Protein AF-A0A968IRF0-F1 (afdb_monomer_lite)

Foldseek 3Di:
DDPVVQVVCVVVVHDGPVVVVLVQLLVCVLPDPLCVSQVVVVHHSVVSCVVHVVVDDPVSVVVSVVVQVPDPPHDDDDDD

Sequence (80 aa):
MGNRVTSAFARYGLCQPGALRHCWAIRAMGFMPDSMAARMMAHTTAVHNQTYKRWLNENQEEEFYRLLMQRTDRPLPPNE

Radius of gyration: 16.25 Å; chains: 1; bounding box: 39×24×50 Å

pLDDT: mean 89.93, std 6.25, range [64.25, 97.56]

Secondary structure (DSSP, 8-state):
--HHHHHHHHHTTPPPHHHHHHHHHHHHHHHS-HHHHHHHTT--H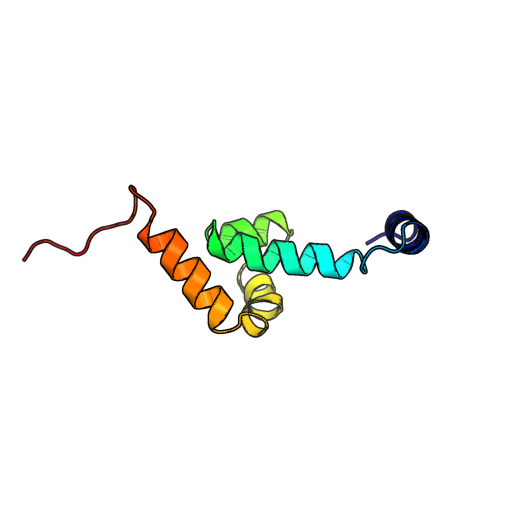HHHHHHHGGG--HHHHHHHHHHHHH-TTPPPPPP-

Structure (mmCIF, N/CA/C/O backbone):
data_AF-A0A968IRF0-F1
#
_entry.id   AF-A0A968IRF0-F1
#
loop_
_atom_site.group_PDB
_atom_site.id
_atom_site.type_symbol
_atom_site.label_atom_id
_atom_site.label_alt_id
_atom_site.label_comp_id
_atom_site.label_asym_id
_atom_site.label_entity_id
_atom_site.label_seq_id
_atom_site.pdbx_PDB_ins_code
_atom_site.Cartn_x
_atom_site.Cartn_y
_atom_site.Cartn_z
_atom_site.occupancy
_atom_site.B_iso_or_equiv
_atom_site.auth_seq_id
_atom_site.auth_comp_id
_atom_site.auth_asym_id
_atom_site.auth_atom_id
_atom_site.pdbx_PDB_model_num
ATOM 1 N N . MET A 1 1 ? 14.447 -2.561 -9.453 1.00 64.25 1 MET A N 1
ATOM 2 C CA . MET A 1 1 ? 14.059 -3.811 -10.152 1.00 64.25 1 MET A CA 1
ATOM 3 C C . MET A 1 1 ? 15.090 -4.056 -11.241 1.00 64.25 1 MET A C 1
ATOM 5 O O . MET A 1 1 ? 15.436 -3.099 -11.918 1.00 64.25 1 MET A O 1
ATOM 9 N N . GLY A 1 2 ? 15.645 -5.264 -11.352 1.00 82.06 2 GLY A N 1
ATOM 10 C CA . GLY A 1 2 ? 16.748 -5.547 -12.282 1.00 82.06 2 GLY A CA 1
ATOM 11 C C . GLY A 1 2 ? 16.279 -6.068 -13.643 1.00 82.06 2 GLY A C 1
ATOM 12 O O . GLY A 1 2 ? 15.265 -6.763 -13.714 1.00 82.06 2 GLY A O 1
ATOM 13 N N . ASN A 1 3 ? 17.064 -5.805 -14.695 1.00 86.38 3 ASN A N 1
ATOM 14 C CA . ASN A 1 3 ? 16.773 -6.205 -16.083 1.00 86.38 3 ASN A CA 1
ATOM 15 C C . ASN A 1 3 ? 16.403 -7.688 -16.232 1.00 86.38 3 ASN A C 1
ATOM 17 O O . ASN A 1 3 ? 15.497 -8.017 -16.986 1.00 86.38 3 ASN A O 1
ATOM 21 N N . ARG A 1 4 ? 17.029 -8.586 -15.456 1.00 92.69 4 ARG A N 1
ATOM 22 C CA . ARG A 1 4 ? 16.748 -10.034 -15.503 1.00 92.69 4 ARG A CA 1
ATOM 23 C C . ARG A 1 4 ? 15.286 -10.367 -15.184 1.00 92.69 4 ARG A C 1
ATOM 25 O O . ARG A 1 4 ? 14.697 -11.209 -15.853 1.00 92.69 4 ARG A O 1
ATOM 32 N N . VAL A 1 5 ? 14.702 -9.705 -14.182 1.00 91.69 5 VAL A N 1
ATOM 33 C CA . VAL A 1 5 ? 13.309 -9.944 -13.767 1.00 91.69 5 VAL A CA 1
ATOM 34 C C . VAL A 1 5 ? 12.357 -9.386 -14.819 1.00 91.69 5 VAL A C 1
ATOM 36 O O . VAL A 1 5 ? 11.441 -10.081 -15.242 1.00 91.69 5 VAL A O 1
ATOM 39 N N . THR A 1 6 ? 12.614 -8.171 -15.306 1.00 92.69 6 THR A N 1
ATOM 40 C CA . THR A 1 6 ? 11.800 -7.549 -16.359 1.00 92.69 6 THR A CA 1
ATOM 41 C C . THR A 1 6 ? 11.789 -8.386 -17.639 1.00 92.69 6 THR A C 1
ATOM 43 O O . THR A 1 6 ? 10.716 -8.677 -18.164 1.00 92.69 6 THR A O 1
ATOM 46 N N . SER A 1 7 ? 12.953 -8.849 -18.109 1.00 93.88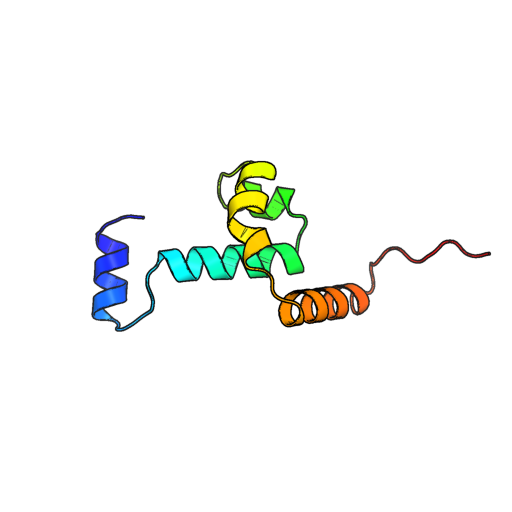 7 SER A N 1
ATOM 47 C CA . SER A 1 7 ? 13.048 -9.707 -19.296 1.00 93.88 7 SER A CA 1
ATOM 48 C C . SER A 1 7 ? 12.328 -11.043 -19.112 1.00 93.88 7 SER A C 1
ATOM 50 O O . SER A 1 7 ? 11.673 -11.512 -20.039 1.00 93.88 7 SER A O 1
ATOM 52 N N . ALA A 1 8 ? 12.413 -11.654 -17.925 1.00 94.56 8 ALA A N 1
ATOM 53 C CA . ALA A 1 8 ? 11.707 -12.901 -17.641 1.00 94.56 8 ALA A CA 1
ATOM 54 C C . ALA A 1 8 ? 10.183 -12.715 -17.676 1.00 94.56 8 ALA A C 1
ATOM 56 O O . ALA A 1 8 ? 9.491 -13.509 -18.305 1.00 94.56 8 ALA A O 1
ATOM 57 N N . PHE A 1 9 ? 9.665 -11.649 -17.062 1.00 95.38 9 PHE A N 1
ATOM 58 C CA . PHE A 1 9 ? 8.232 -11.346 -17.070 1.00 95.38 9 PHE A CA 1
ATOM 59 C C . PHE A 1 9 ? 7.711 -11.071 -18.480 1.00 95.38 9 PHE A C 1
ATOM 61 O O . PHE A 1 9 ? 6.679 -11.621 -18.858 1.00 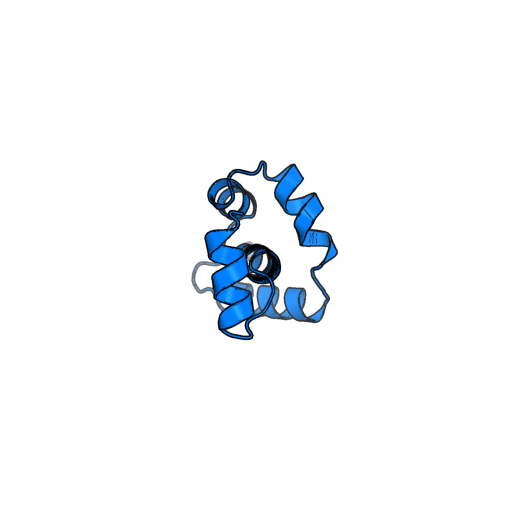95.38 9 PHE A O 1
ATOM 68 N N . ALA A 1 10 ? 8.459 -10.297 -19.273 1.00 94.12 10 ALA A N 1
ATOM 69 C CA . ALA A 1 10 ? 8.129 -10.054 -20.673 1.00 94.12 10 ALA A CA 1
ATOM 70 C C . ALA A 1 10 ? 8.101 -11.361 -21.480 1.00 94.12 10 ALA A C 1
ATOM 72 O O . ALA A 1 10 ? 7.141 -11.624 -22.198 1.00 94.12 10 ALA A O 1
ATOM 73 N N . ARG A 1 11 ? 9.112 -12.223 -21.304 1.00 96.50 11 ARG A N 1
ATOM 74 C CA . ARG A 1 11 ? 9.173 -13.537 -21.961 1.00 96.50 11 ARG A CA 1
ATOM 75 C C . ARG A 1 11 ? 7.986 -14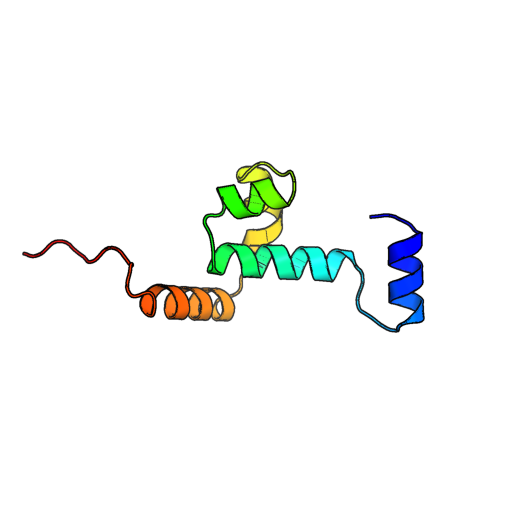.432 -21.599 1.00 96.50 11 ARG A C 1
ATOM 77 O O . ARG A 1 11 ? 7.540 -15.205 -22.436 1.00 96.50 11 ARG A O 1
ATOM 84 N N . TYR A 1 12 ? 7.498 -14.349 -20.366 1.00 96.44 12 TYR A N 1
ATOM 85 C CA . TYR A 1 12 ? 6.364 -15.143 -19.891 1.00 96.44 12 TYR A CA 1
ATOM 86 C C . TYR A 1 12 ? 4.996 -14.509 -20.180 1.00 96.44 12 TYR A C 1
ATOM 88 O O . TYR A 1 12 ? 3.984 -15.078 -19.783 1.00 96.44 12 TYR A O 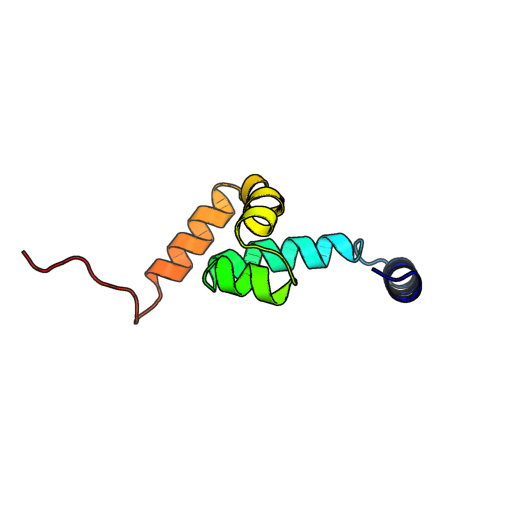1
ATOM 96 N N . GLY A 1 13 ? 4.939 -13.343 -20.835 1.00 95.62 13 GLY A N 1
ATOM 97 C CA . GLY A 1 13 ? 3.676 -12.643 -21.093 1.00 95.62 13 GLY A CA 1
ATOM 98 C C . GLY A 1 13 ? 2.971 -12.166 -19.817 1.00 95.62 13 GLY A C 1
ATOM 99 O O . GLY A 1 13 ? 1.750 -12.034 -19.795 1.00 95.62 13 GLY A O 1
ATOM 100 N N . LEU A 1 14 ? 3.725 -11.940 -18.738 1.00 94.19 14 LEU A N 1
ATOM 101 C CA . LEU A 1 14 ? 3.195 -11.463 -17.461 1.00 94.19 14 LEU A CA 1
ATOM 102 C C . LEU A 1 14 ? 3.145 -9.927 -17.418 1.00 94.19 14 LEU A C 1
ATOM 104 O O . LEU A 1 14 ? 3.720 -9.230 -18.254 1.00 94.19 14 LEU A O 1
ATOM 108 N N . CYS A 1 15 ? 2.473 -9.387 -16.397 1.00 93.00 15 CYS A N 1
ATOM 109 C CA . CYS A 1 15 ? 2.447 -7.948 -16.128 1.00 93.00 15 CYS A CA 1
ATOM 110 C C . CYS A 1 15 ? 3.851 -7.374 -15.852 1.00 93.00 15 CYS A C 1
ATOM 112 O O . CYS A 1 15 ? 4.828 -8.096 -15.694 1.00 93.00 15 CYS A O 1
ATOM 114 N N . GLN A 1 16 ? 3.987 -6.053 -15.748 1.00 93.06 16 GLN A N 1
ATOM 115 C CA . GLN A 1 16 ? 5.271 -5.479 -15.341 1.00 93.06 16 GLN A CA 1
ATOM 116 C C . GLN A 1 16 ? 5.590 -5.858 -13.882 1.00 93.06 16 GLN A C 1
ATOM 118 O O . GLN A 1 16 ? 4.707 -5.741 -13.030 1.00 93.06 16 GLN A O 1
ATOM 123 N N . PRO A 1 17 ? 6.838 -6.224 -13.527 1.00 92.62 17 PRO A N 1
ATOM 124 C CA . PRO A 1 17 ? 7.189 -6.588 -12.147 1.00 92.62 17 PRO A CA 1
ATOM 125 C C . PRO A 1 17 ? 6.815 -5.519 -11.106 1.00 92.62 17 PRO A C 1
ATOM 127 O O . PRO A 1 17 ? 6.458 -5.828 -9.969 1.00 92.62 17 PRO A O 1
ATOM 130 N N . GLY A 1 18 ? 6.864 -4.241 -11.501 1.00 92.56 18 GLY A N 1
ATOM 131 C CA . GLY A 1 18 ? 6.425 -3.122 -10.667 1.00 92.56 18 GLY A CA 1
ATOM 132 C C . GLY A 1 18 ? 4.933 -3.164 -10.318 1.00 92.56 18 GLY A C 1
ATOM 133 O O . GLY A 1 18 ? 4.568 -2.775 -9.211 1.00 92.56 18 GLY A O 1
ATOM 134 N N . ALA A 1 19 ? 4.087 -3.696 -11.205 1.00 92.50 19 ALA A N 1
ATOM 135 C CA . ALA A 1 19 ? 2.660 -3.867 -10.953 1.00 92.50 19 ALA A CA 1
ATOM 136 C C . ALA A 1 19 ? 2.411 -4.909 -9.854 1.00 92.50 19 ALA A C 1
ATOM 138 O O . ALA A 1 19 ? 1.614 -4.658 -8.958 1.00 92.50 19 ALA A O 1
ATOM 139 N N . LEU A 1 20 ? 3.157 -6.022 -9.830 1.00 93.00 20 LEU A N 1
ATOM 140 C CA . LEU A 1 20 ? 3.061 -6.977 -8.718 1.00 93.00 20 LEU A CA 1
ATOM 141 C C . LEU A 1 20 ? 3.476 -6.352 -7.386 1.00 93.00 20 LEU A C 1
ATOM 143 O O . LEU A 1 20 ? 2.789 -6.546 -6.384 1.00 93.00 20 LEU A O 1
ATOM 147 N N . ARG A 1 21 ? 4.567 -5.572 -7.372 1.00 93.38 21 ARG A N 1
ATOM 148 C CA . ARG A 1 21 ? 4.997 -4.838 -6.169 1.00 93.38 21 ARG A CA 1
ATOM 149 C C . ARG A 1 21 ? 3.909 -3.872 -5.695 1.00 93.38 21 ARG A C 1
ATOM 151 O O . ARG A 1 21 ? 3.677 -3.770 -4.495 1.00 93.38 21 ARG A O 1
ATOM 158 N N . HIS A 1 22 ? 3.240 -3.196 -6.626 1.00 94.00 22 HIS A N 1
ATOM 159 C CA . HIS A 1 22 ? 2.120 -2.313 -6.326 1.00 94.00 22 HIS A CA 1
ATOM 160 C C . HIS A 1 22 ? 0.928 -3.080 -5.737 1.00 94.00 22 HIS A C 1
ATOM 162 O O . HIS A 1 22 ? 0.468 -2.750 -4.649 1.00 94.00 22 HIS A O 1
ATOM 168 N N . CYS A 1 23 ? 0.466 -4.143 -6.400 1.00 93.25 23 CYS A N 1
ATOM 169 C CA . CYS A 1 23 ? -0.650 -4.951 -5.908 1.00 93.25 23 CYS A CA 1
ATOM 170 C C . CYS A 1 23 ? -0.356 -5.576 -4.539 1.00 93.25 23 CYS A C 1
ATOM 172 O O . CYS A 1 23 ? -1.255 -5.688 -3.710 1.00 93.25 23 CYS A O 1
ATOM 174 N N . TRP A 1 24 ? 0.891 -5.985 -4.292 1.00 94.75 24 TRP A N 1
ATOM 175 C CA . TRP A 1 24 ? 1.314 -6.471 -2.981 1.00 94.75 24 TRP A CA 1
ATOM 176 C C . TRP A 1 24 ? 1.176 -5.385 -1.908 1.00 94.75 24 TRP A C 1
ATOM 178 O O . TRP A 1 24 ? 0.603 -5.659 -0.860 1.00 94.75 24 TRP A O 1
ATOM 188 N N . ALA A 1 25 ? 1.626 -4.155 -2.185 1.00 95.12 25 ALA A N 1
ATOM 189 C CA . ALA A 1 25 ? 1.549 -3.042 -1.237 1.00 95.12 25 ALA A CA 1
ATOM 190 C C . ALA A 1 25 ? 0.101 -2.723 -0.840 1.00 95.12 25 ALA A C 1
ATOM 192 O O . ALA A 1 25 ? -0.204 -2.614 0.344 1.00 95.12 25 ALA A O 1
ATOM 193 N N . ILE A 1 26 ? -0.793 -2.657 -1.832 1.00 92.31 26 ILE A N 1
ATOM 194 C CA . ILE A 1 26 ? -2.225 -2.422 -1.618 1.00 92.31 26 ILE A CA 1
ATOM 195 C C . ILE A 1 26 ? -2.841 -3.511 -0.739 1.00 92.31 26 ILE A C 1
ATOM 197 O O . ILE A 1 26 ? -3.489 -3.200 0.254 1.00 92.31 26 ILE A O 1
ATOM 201 N N . ARG A 1 27 ? -2.598 -4.788 -1.061 1.00 91.19 27 ARG A N 1
ATOM 202 C CA . ARG A 1 27 ? -3.150 -5.904 -0.278 1.00 91.19 27 ARG A CA 1
ATOM 203 C C . ARG A 1 27 ? -2.585 -5.945 1.135 1.00 91.19 27 ARG A C 1
ATOM 205 O O . ARG A 1 27 ? -3.340 -6.183 2.066 1.00 91.19 27 ARG A O 1
ATOM 212 N N . ALA A 1 28 ? -1.286 -5.703 1.310 1.00 92.50 28 ALA A N 1
ATOM 213 C CA . ALA A 1 28 ? -0.650 -5.745 2.623 1.00 92.50 28 ALA A CA 1
ATOM 214 C C . ALA A 1 28 ? -1.327 -4.786 3.617 1.00 92.50 28 ALA A C 1
ATOM 216 O O . ALA A 1 28 ? -1.590 -5.201 4.742 1.00 92.50 28 ALA A O 1
ATOM 217 N N . MET A 1 29 ? -1.697 -3.570 3.196 1.00 88.31 29 MET A N 1
ATOM 218 C CA . MET A 1 29 ? -2.412 -2.606 4.051 1.00 88.31 29 MET A CA 1
ATOM 219 C C . MET A 1 29 ? -3.769 -3.125 4.569 1.00 88.31 29 MET A C 1
ATOM 221 O O . MET A 1 29 ? -4.212 -2.706 5.633 1.00 88.31 29 MET A O 1
ATOM 225 N N . GLY A 1 30 ? -4.413 -4.068 3.872 1.00 85.75 30 GLY A N 1
ATOM 226 C CA . GLY A 1 30 ? -5.646 -4.717 4.337 1.00 85.75 30 GLY A CA 1
ATOM 227 C C . GLY A 1 30 ? -5.435 -5.830 5.374 1.00 85.75 30 GLY A C 1
ATOM 228 O O . GLY A 1 30 ? -6.375 -6.205 6.070 1.00 85.75 30 GLY A O 1
ATOM 229 N N . PHE A 1 31 ? -4.214 -6.363 5.506 1.00 85.56 31 PHE A N 1
ATOM 230 C CA . PHE A 1 31 ? -3.906 -7.498 6.394 1.00 85.56 31 PHE A CA 1
ATOM 231 C C . PHE A 1 31 ? -2.987 -7.142 7.567 1.00 85.56 31 PHE A C 1
ATOM 233 O O . PHE A 1 31 ? -2.962 -7.862 8.568 1.00 85.56 31 PHE A O 1
ATOM 240 N N . MET A 1 32 ? -2.210 -6.062 7.464 1.00 88.75 32 MET A N 1
ATOM 241 C CA . MET A 1 32 ? -1.247 -5.657 8.488 1.00 88.75 32 MET A CA 1
ATOM 242 C C . MET A 1 32 ? -1.155 -4.135 8.631 1.00 88.75 32 MET A C 1
ATOM 244 O O . MET A 1 32 ? -1.512 -3.418 7.700 1.00 88.75 32 MET A O 1
ATOM 248 N N . PRO A 1 33 ? -0.614 -3.624 9.755 1.00 91.00 33 PRO A N 1
ATOM 249 C CA . PRO A 1 33 ? -0.398 -2.192 9.924 1.00 91.00 33 PRO A CA 1
ATOM 250 C C . PRO A 1 33 ? 0.489 -1.600 8.821 1.00 91.00 33 PRO A C 1
ATOM 252 O O . PRO A 1 33 ? 1.520 -2.185 8.472 1.00 91.00 33 PRO A O 1
ATOM 255 N N . ASP A 1 34 ? 0.155 -0.395 8.351 1.00 92.38 34 ASP A N 1
ATOM 256 C CA . ASP A 1 34 ? 0.897 0.322 7.299 1.00 92.38 34 ASP A CA 1
ATOM 257 C C . ASP A 1 34 ? 2.404 0.412 7.577 1.00 92.38 34 ASP A C 1
ATOM 259 O O . ASP A 1 34 ? 3.223 0.309 6.667 1.00 92.38 34 ASP A O 1
ATOM 263 N N . SER A 1 35 ? 2.798 0.587 8.842 1.00 95.50 35 SER A N 1
ATOM 264 C CA . SER A 1 35 ? 4.207 0.658 9.244 1.00 95.50 35 SER A CA 1
ATOM 265 C C . SER A 1 35 ? 4.955 -0.656 9.002 1.00 95.50 35 SER A C 1
ATOM 267 O O . SER A 1 35 ? 6.128 -0.646 8.619 1.00 95.50 35 SER A O 1
ATOM 269 N N . MET A 1 36 ? 4.277 -1.794 9.174 1.00 95.94 36 MET A N 1
ATOM 270 C CA . MET A 1 36 ? 4.828 -3.113 8.883 1.00 95.94 36 MET A CA 1
ATOM 271 C C . MET A 1 36 ? 4.939 -3.333 7.372 1.00 95.94 36 MET A C 1
ATOM 273 O O . MET A 1 36 ? 6.012 -3.720 6.899 1.00 95.94 36 MET A O 1
ATOM 277 N N . ALA A 1 37 ? 3.882 -3.010 6.619 1.00 95.50 37 ALA A N 1
ATOM 278 C CA . ALA A 1 37 ? 3.878 -3.094 5.157 1.00 95.50 37 ALA A CA 1
ATOM 279 C C . ALA A 1 37 ? 4.974 -2.209 4.530 1.00 95.50 37 ALA A C 1
ATOM 281 O O . ALA A 1 37 ? 5.728 -2.658 3.662 1.00 95.50 37 ALA A O 1
ATOM 282 N N . ALA A 1 38 ? 5.136 -0.979 5.026 1.00 96.44 38 ALA A N 1
ATOM 283 C CA . ALA A 1 38 ? 6.182 -0.054 4.599 1.00 96.44 38 ALA A CA 1
ATOM 284 C C . ALA A 1 38 ? 7.589 -0.607 4.858 1.00 96.44 38 ALA A C 1
ATOM 286 O O . ALA A 1 38 ? 8.427 -0.616 3.950 1.00 96.44 38 ALA A O 1
ATOM 287 N N . ARG A 1 39 ? 7.832 -1.146 6.061 1.00 96.88 39 ARG A N 1
ATOM 288 C CA . ARG A 1 39 ? 9.125 -1.733 6.441 1.00 96.88 39 ARG A CA 1
ATOM 289 C C . ARG A 1 39 ? 9.516 -2.906 5.543 1.00 96.88 39 ARG A C 1
ATOM 291 O O . ARG A 1 39 ? 10.665 -2.977 5.118 1.00 96.88 39 ARG A O 1
ATOM 298 N N . MET A 1 40 ? 8.573 -3.784 5.195 1.00 95.75 40 MET A N 1
ATOM 299 C CA . MET A 1 40 ? 8.819 -4.911 4.278 1.00 95.75 40 MET A CA 1
ATOM 300 C C . MET A 1 40 ? 9.203 -4.461 2.860 1.00 95.75 40 MET A C 1
ATOM 302 O O . MET A 1 40 ? 9.853 -5.202 2.124 1.00 95.75 40 MET A O 1
ATOM 306 N N . MET A 1 41 ? 8.843 -3.235 2.477 1.00 95.25 41 MET A N 1
ATOM 307 C CA . MET A 1 41 ? 9.232 -2.631 1.201 1.00 95.25 41 MET A CA 1
ATOM 308 C C . MET A 1 41 ? 10.491 -1.768 1.284 1.00 95.25 41 MET A C 1
ATOM 310 O O . MET A 1 41 ? 10.888 -1.224 0.251 1.00 95.25 41 MET A O 1
ATOM 314 N N . ALA A 1 42 ? 11.103 -1.661 2.468 1.00 95.81 42 ALA A N 1
ATOM 315 C CA . ALA A 1 42 ? 12.177 -0.722 2.782 1.00 95.81 42 ALA A CA 1
ATOM 316 C C . ALA A 1 42 ? 11.778 0.751 2.551 1.00 95.81 42 ALA A C 1
ATOM 318 O O . ALA A 1 42 ? 12.571 1.555 2.065 1.00 95.81 42 ALA A O 1
ATOM 319 N N . HIS A 1 43 ? 10.531 1.104 2.875 1.00 96.19 43 HIS A N 1
ATOM 320 C CA . HIS A 1 43 ? 10.017 2.474 2.833 1.00 96.19 43 HIS A CA 1
ATOM 321 C C . HIS A 1 43 ? 9.711 2.982 4.249 1.00 96.19 43 HIS A C 1
ATOM 323 O O . HIS A 1 43 ? 9.453 2.199 5.165 1.00 96.19 43 HIS A O 1
ATOM 329 N N . THR A 1 44 ? 9.650 4.304 4.419 1.00 97.56 44 THR A N 1
ATOM 330 C CA . THR A 1 44 ? 8.960 4.897 5.573 1.00 97.56 44 THR A CA 1
ATOM 331 C C . THR A 1 44 ? 7.446 4.759 5.398 1.00 97.56 44 THR A C 1
ATOM 333 O O . THR A 1 44 ? 6.949 4.685 4.269 1.00 97.56 44 THR A O 1
ATOM 336 N N . THR A 1 45 ? 6.690 4.769 6.501 1.00 96.81 45 THR A N 1
ATOM 337 C CA . THR A 1 45 ? 5.217 4.724 6.453 1.00 96.81 45 THR A CA 1
ATOM 338 C C . THR A 1 45 ? 4.645 5.860 5.602 1.00 96.81 45 THR A C 1
ATOM 340 O O . THR A 1 45 ? 3.735 5.638 4.811 1.00 96.81 45 THR A O 1
ATOM 343 N N . ALA A 1 46 ? 5.220 7.063 5.701 1.00 96.56 46 ALA A N 1
ATOM 344 C CA . ALA A 1 46 ? 4.795 8.221 4.916 1.00 96.56 46 ALA A CA 1
ATOM 345 C C . ALA A 1 46 ? 4.959 7.990 3.404 1.00 96.56 46 ALA A C 1
ATOM 347 O O . ALA A 1 46 ? 4.007 8.185 2.651 1.00 96.56 46 ALA A O 1
ATOM 348 N N . VAL A 1 47 ? 6.128 7.505 2.964 1.00 96.50 47 VAL A N 1
ATOM 349 C CA . VAL A 1 47 ? 6.395 7.213 1.544 1.00 96.50 47 VAL A CA 1
ATOM 350 C C . VAL A 1 47 ? 5.482 6.104 1.033 1.00 96.50 47 VAL A C 1
ATOM 352 O O . VAL A 1 47 ? 4.930 6.215 -0.061 1.00 96.50 47 VAL A O 1
ATOM 355 N N . HIS A 1 48 ? 5.292 5.043 1.820 1.00 95.44 48 HIS A N 1
ATOM 356 C CA . HIS A 1 48 ? 4.397 3.946 1.457 1.00 95.44 48 HIS A CA 1
ATOM 357 C C . HIS A 1 48 ? 2.966 4.455 1.250 1.00 95.44 48 HIS A C 1
ATOM 359 O O . HIS A 1 48 ? 2.377 4.243 0.190 1.00 95.44 48 HIS A O 1
ATOM 365 N N . ASN A 1 49 ? 2.453 5.214 2.216 1.00 93.94 49 ASN A N 1
ATOM 366 C CA . ASN A 1 49 ? 1.095 5.733 2.171 1.00 93.94 49 ASN A CA 1
ATOM 367 C C . ASN A 1 49 ? 0.895 6.714 1.013 1.00 93.94 49 ASN A C 1
ATOM 369 O O . ASN A 1 49 ? -0.062 6.571 0.258 1.00 93.94 49 ASN A O 1
ATOM 373 N N . GLN A 1 50 ? 1.828 7.644 0.802 1.00 95.19 50 GLN A N 1
ATOM 374 C CA . GLN A 1 50 ? 1.771 8.582 -0.321 1.00 95.19 50 GLN A CA 1
ATOM 375 C C . GLN A 1 50 ? 1.795 7.866 -1.682 1.00 95.19 50 GLN A C 1
ATOM 377 O O . GLN A 1 50 ? 1.106 8.276 -2.618 1.00 95.19 50 GLN A O 1
ATOM 382 N N . THR A 1 51 ? 2.578 6.790 -1.795 1.00 94.50 51 THR A N 1
ATOM 383 C CA . THR A 1 51 ? 2.733 6.039 -3.049 1.00 94.50 51 THR A CA 1
ATOM 384 C C . THR A 1 51 ? 1.502 5.190 -3.358 1.00 94.50 51 THR A C 1
ATOM 386 O O . THR A 1 51 ? 1.086 5.124 -4.517 1.00 94.50 51 THR A O 1
ATOM 389 N N . TYR A 1 52 ? 0.931 4.529 -2.345 1.00 94.12 52 TYR A N 1
ATOM 390 C CA . TYR A 1 52 ? -0.042 3.455 -2.550 1.00 94.12 52 TYR A CA 1
ATOM 391 C C . TYR A 1 52 ? -1.473 3.816 -2.142 1.00 94.12 52 TYR A C 1
ATOM 393 O O . TYR A 1 52 ? -2.386 3.433 -2.864 1.00 94.12 52 TYR A O 1
ATOM 401 N N . LYS A 1 53 ? -1.710 4.599 -1.076 1.00 89.12 53 LYS A N 1
ATOM 402 C CA . LYS A 1 53 ? -3.087 4.850 -0.595 1.00 89.12 53 LYS A CA 1
ATOM 403 C C . LYS A 1 53 ? -3.984 5.529 -1.620 1.00 89.12 53 LYS A C 1
ATOM 405 O O . LYS A 1 53 ? -5.154 5.200 -1.698 1.00 89.12 53 LYS A O 1
ATOM 410 N N . ARG A 1 54 ? -3.435 6.407 -2.464 1.00 89.94 54 ARG A N 1
ATOM 411 C CA . ARG A 1 54 ? -4.196 7.069 -3.543 1.00 89.94 54 ARG A CA 1
ATOM 412 C C . ARG A 1 54 ? -4.795 6.107 -4.583 1.00 89.94 54 ARG A C 1
ATOM 414 O O . ARG A 1 54 ? -5.555 6.547 -5.432 1.00 89.94 54 ARG A O 1
ATOM 421 N N . TRP A 1 55 ? -4.359 4.847 -4.592 1.00 89.00 55 TRP A N 1
ATOM 422 C CA . TRP A 1 55 ? -4.826 3.814 -5.518 1.00 89.00 55 TRP A CA 1
ATOM 423 C C . TRP A 1 55 ? -5.813 2.846 -4.867 1.00 89.00 55 TRP A C 1
ATOM 425 O O . TRP A 1 55 ? -6.264 1.921 -5.539 1.00 89.00 55 TRP A O 1
ATOM 435 N N . LEU A 1 56 ? -6.133 3.054 -3.585 1.00 86.94 56 LEU A N 1
ATOM 436 C CA . LEU A 1 56 ? -7.264 2.400 -2.950 1.00 86.94 56 LEU A CA 1
ATOM 437 C C . LEU A 1 56 ? -8.547 2.946 -3.563 1.00 86.94 56 LEU A C 1
ATOM 439 O O . LEU A 1 56 ? -8.707 4.155 -3.723 1.00 86.94 56 LEU A O 1
ATOM 443 N N . ASN A 1 57 ? -9.431 2.037 -3.947 1.00 84.38 57 ASN A N 1
ATOM 444 C CA . ASN A 1 57 ? -10.787 2.371 -4.352 1.00 84.38 57 ASN A CA 1
ATOM 445 C C . ASN A 1 57 ? -11.784 1.903 -3.288 1.00 84.38 57 ASN A C 1
ATOM 447 O O . ASN A 1 57 ? -11.457 1.063 -2.450 1.00 84.38 57 ASN A O 1
ATOM 451 N N . GLU A 1 58 ? -13.009 2.419 -3.362 1.00 83.00 58 GLU A N 1
ATOM 452 C CA . GLU A 1 58 ? -14.079 2.130 -2.398 1.00 83.00 58 GLU A CA 1
ATOM 453 C C . GLU A 1 58 ? -14.329 0.622 -2.231 1.00 83.00 58 GLU A C 1
ATOM 455 O O . GLU A 1 58 ? -14.480 0.143 -1.112 1.00 83.00 58 GLU A O 1
ATOM 460 N N . ASN A 1 59 ? -14.264 -0.160 -3.317 1.00 84.81 59 ASN A N 1
ATOM 461 C CA . ASN A 1 59 ? -14.443 -1.614 -3.250 1.00 84.81 59 ASN A CA 1
ATOM 462 C C . ASN A 1 59 ? -13.342 -2.300 -2.423 1.00 84.81 59 ASN A C 1
ATOM 464 O O . ASN A 1 59 ? -13.619 -3.246 -1.687 1.00 84.81 59 ASN A O 1
ATOM 468 N N . GLN A 1 60 ? -12.091 -1.843 -2.546 1.00 85.31 60 GLN A N 1
ATOM 469 C CA . GLN A 1 60 ? -10.972 -2.363 -1.755 1.00 85.31 60 GLN A CA 1
ATOM 470 C C . GLN A 1 60 ? -11.097 -1.964 -0.288 1.00 85.31 60 GLN A C 1
ATOM 472 O O . GLN A 1 60 ? -10.833 -2.7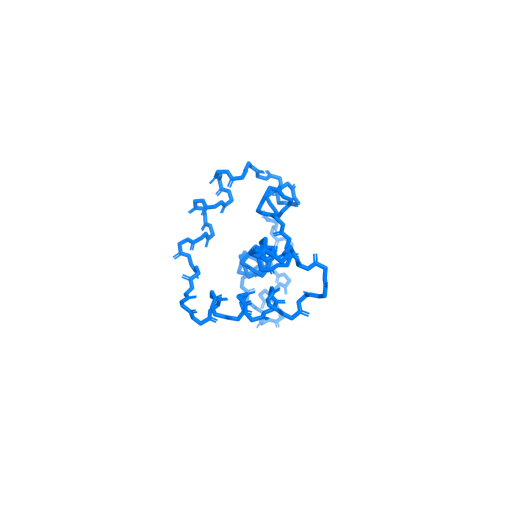84 0.587 1.00 85.31 60 GLN A O 1
ATOM 477 N N . GLU A 1 61 ? -11.521 -0.733 -0.010 1.00 84.25 61 GLU A N 1
ATOM 478 C CA . GLU A 1 61 ? -11.776 -0.283 1.359 1.00 84.25 61 GLU A CA 1
ATOM 479 C C . GLU A 1 61 ? -12.887 -1.105 2.019 1.00 84.25 61 GLU A C 1
ATOM 481 O O . GLU A 1 61 ? -12.723 -1.551 3.156 1.00 84.25 61 GLU A O 1
ATOM 486 N N . GLU A 1 62 ? -13.974 -1.384 1.297 1.00 86.81 62 GLU A N 1
ATOM 487 C CA . GLU A 1 62 ? -15.066 -2.220 1.794 1.00 86.81 62 GLU A CA 1
ATOM 488 C C . GLU A 1 62 ? -14.618 -3.672 2.029 1.00 86.81 62 GLU A C 1
ATOM 490 O O . GLU A 1 62 ? -14.949 -4.275 3.053 1.00 86.81 62 GLU A O 1
ATOM 495 N N . GLU A 1 63 ? -13.825 -4.241 1.115 1.00 87.06 63 GLU A N 1
ATOM 496 C CA . GLU A 1 63 ? -13.248 -5.578 1.282 1.00 87.06 63 GLU A CA 1
ATOM 497 C C . GLU A 1 63 ? -12.348 -5.641 2.523 1.00 87.06 63 GLU A C 1
ATOM 499 O O . GLU A 1 63 ? -12.480 -6.555 3.342 1.00 87.06 63 GLU A O 1
ATOM 504 N N . PHE A 1 64 ? -11.476 -4.649 2.708 1.00 86.00 64 PHE A N 1
ATOM 505 C CA . PHE A 1 64 ? -10.596 -4.572 3.874 1.00 86.00 64 PHE A CA 1
ATOM 506 C C . PHE A 1 64 ? -11.391 -4.394 5.163 1.00 86.00 64 PHE A C 1
ATOM 508 O O . PHE A 1 64 ? -11.112 -5.072 6.152 1.00 86.00 64 PHE A O 1
ATOM 515 N N . TYR A 1 65 ? -12.423 -3.550 5.149 1.00 85.25 65 TYR A N 1
ATOM 516 C CA . TYR A 1 65 ? -13.332 -3.394 6.277 1.00 85.25 65 TYR A CA 1
ATOM 517 C C . TYR A 1 65 ? -14.014 -4.718 6.632 1.00 85.25 65 TYR A C 1
ATOM 519 O O . TYR A 1 65 ? -14.027 -5.118 7.797 1.00 85.25 65 TYR A O 1
ATOM 527 N N . ARG A 1 66 ? -14.518 -5.446 5.632 1.00 86.94 66 ARG A N 1
ATOM 528 C CA . ARG A 1 66 ? -15.157 -6.753 5.825 1.00 86.94 66 ARG A CA 1
ATOM 529 C C . ARG A 1 66 ? -14.192 -7.770 6.432 1.00 86.94 66 ARG A C 1
ATOM 531 O O . ARG A 1 66 ? -14.558 -8.449 7.389 1.00 86.94 66 ARG A O 1
ATOM 538 N N . LEU A 1 67 ? -12.961 -7.841 5.925 1.00 84.94 67 LEU A N 1
ATOM 539 C CA . LEU A 1 67 ? -11.908 -8.704 6.472 1.00 84.94 67 LEU A CA 1
ATOM 540 C C . LEU A 1 67 ? -11.571 -8.339 7.926 1.00 84.94 67 LEU A C 1
ATOM 542 O O . LEU A 1 67 ? -11.440 -9.223 8.771 1.00 84.94 67 LEU A O 1
ATOM 546 N N . LEU A 1 68 ? -11.488 -7.044 8.243 1.00 81.88 68 LEU A N 1
ATOM 547 C CA . LEU A 1 68 ? -11.259 -6.563 9.608 1.00 81.88 68 LEU A CA 1
ATOM 548 C C . LEU A 1 68 ? -12.433 -6.877 10.545 1.00 81.88 68 LEU A C 1
ATOM 550 O O . LEU A 1 68 ? -12.210 -7.236 11.699 1.00 81.88 68 LEU A O 1
ATOM 554 N N . MET A 1 69 ? -13.676 -6.785 10.069 1.00 84.56 69 MET A N 1
ATOM 555 C CA . MET A 1 69 ? -14.868 -7.152 10.845 1.00 84.56 69 MET A CA 1
ATOM 556 C C . MET A 1 69 ? -14.959 -8.651 11.133 1.00 84.56 69 MET A C 1
ATOM 558 O O . MET A 1 69 ? -15.496 -9.032 12.172 1.00 84.56 69 MET A O 1
ATOM 562 N N . GLN A 1 70 ? -14.411 -9.492 10.254 1.00 85.25 70 GLN A N 1
ATOM 563 C CA . GLN A 1 70 ? -14.363 -10.946 10.432 1.00 85.25 70 GLN A CA 1
ATOM 564 C C . GLN A 1 70 ? -13.258 -11.411 11.391 1.00 85.25 70 GLN A C 1
ATOM 566 O O . GLN A 1 70 ? -13.260 -12.571 11.806 1.00 85.25 70 GLN A O 1
ATOM 571 N N . ARG A 1 71 ? -12.317 -10.536 11.771 1.00 84.38 71 ARG A N 1
ATOM 572 C CA . ARG A 1 71 ? -11.270 -10.881 12.738 1.00 84.38 71 ARG A CA 1
ATOM 573 C C . ARG A 1 71 ? -11.853 -11.079 14.133 1.00 84.38 71 ARG A C 1
ATOM 575 O O . ARG A 1 71 ? -12.426 -10.164 14.720 1.00 84.38 71 ARG A O 1
ATOM 582 N N . THR A 1 72 ? -11.636 -12.269 14.686 1.00 84.19 72 THR A N 1
ATOM 583 C CA . THR A 1 72 ? -12.070 -12.640 16.041 1.00 84.19 72 THR A CA 1
ATOM 584 C C . THR A 1 72 ? -11.311 -11.893 17.136 1.00 84.19 72 THR A C 1
ATOM 586 O O . THR A 1 72 ? -11.810 -11.783 18.249 1.00 84.19 72 THR A O 1
ATOM 589 N N . ASP A 1 73 ? -10.112 -11.387 16.835 1.00 84.62 73 ASP A N 1
ATOM 590 C CA . ASP A 1 73 ? -9.237 -10.653 17.756 1.00 84.62 73 ASP A CA 1
ATOM 591 C C . ASP A 1 73 ? -9.409 -9.126 17.680 1.00 84.62 73 ASP A C 1
ATOM 593 O O . ASP A 1 73 ? -8.604 -8.383 18.244 1.00 84.62 73 ASP A O 1
ATOM 597 N N . ARG A 1 74 ? -10.430 -8.629 16.967 1.00 83.00 74 ARG A N 1
ATOM 598 C CA . ARG A 1 74 ? -10.630 -7.184 16.821 1.00 83.00 74 ARG A CA 1
ATOM 599 C C . ARG A 1 74 ? -11.029 -6.539 18.159 1.00 83.00 74 ARG A C 1
ATOM 601 O O . ARG A 1 74 ? -11.847 -7.111 18.882 1.00 83.00 74 ARG A O 1
ATOM 608 N N . PRO A 1 75 ? -10.525 -5.331 18.477 1.00 81.44 75 PRO A N 1
ATOM 609 C CA . PRO A 1 75 ? -10.990 -4.590 19.641 1.00 81.44 75 PRO A CA 1
ATOM 610 C C . PRO A 1 75 ? -12.491 -4.308 19.508 1.00 81.44 75 PRO A C 1
ATOM 612 O O . PRO A 1 75 ? -12.961 -3.829 18.471 1.00 81.44 75 PRO A O 1
ATOM 615 N N . LEU A 1 76 ? -13.238 -4.649 20.554 1.00 82.44 76 LEU A N 1
ATOM 616 C CA . LEU A 1 76 ? -14.668 -4.383 20.652 1.00 82.44 76 LEU A CA 1
ATOM 617 C C . LEU A 1 76 ? -14.897 -2.972 21.212 1.00 82.44 76 LEU A C 1
ATOM 619 O O . LEU A 1 76 ? -14.040 -2.464 21.943 1.00 82.44 76 LEU A O 1
ATOM 623 N N . PRO A 1 77 ? -16.022 -2.321 20.861 1.00 82.19 77 PRO A N 1
ATOM 624 C CA . PRO A 1 77 ? -16.401 -1.074 21.512 1.00 82.19 77 PRO A CA 1
ATOM 625 C C . PRO A 1 77 ? -16.503 -1.281 23.036 1.00 82.19 77 PRO A C 1
ATOM 627 O O . PRO A 1 77 ? -16.784 -2.401 23.473 1.00 82.19 77 PRO A O 1
ATOM 630 N N . PRO A 1 78 ? -16.263 -0.234 23.848 1.00 87.00 78 PRO A N 1
ATOM 631 C CA . PRO A 1 78 ? -16.469 -0.308 25.290 1.00 87.00 78 PRO A CA 1
ATOM 632 C C . PRO A 1 78 ? -17.899 -0.762 25.599 1.00 87.00 78 PRO A C 1
ATOM 634 O O . PRO A 1 78 ? -18.831 -0.361 24.903 1.00 87.00 78 PRO A O 1
ATOM 637 N N . ASN A 1 79 ? -18.067 -1.582 26.636 1.00 84.31 79 ASN A N 1
ATOM 638 C CA . ASN A 1 79 ? -19.398 -1.865 27.162 1.00 84.31 79 ASN A CA 1
ATOM 639 C C . ASN A 1 79 ? -19.928 -0.584 27.828 1.00 84.31 79 ASN A C 1
ATOM 641 O O . ASN A 1 79 ? -19.173 0.056 28.565 1.00 84.31 79 ASN A O 1
ATOM 645 N N . GLU A 1 80 ? -21.177 -0.215 27.530 1.00 65.88 80 GLU A N 1
ATOM 646 C CA . GLU A 1 80 ? -21.897 0.871 28.218 1.00 65.88 80 GLU A CA 1
ATOM 647 C C . GLU A 1 80 ? -22.099 0.577 29.711 1.00 65.88 80 GLU A C 1
ATOM 649 O O . GLU A 1 80 ? -22.274 -0.615 30.069 1.00 65.88 80 GLU A O 1
#